Protein AF-A0A3P7M1I0-F1 (afdb_monomer_lite)

Foldseek 3Di:
DPPPVQPDCDVVVVVVVVVVVVVVVVVVVVCCVVPNDPDDDPVNDPPPPPPPVPPPDDDDDDDPDDDDDDDDD

Organism: Strongylus vulgaris (NCBI:txid40348)

pLDDT: mean 70.79, std 19.41, range [40.44, 98.0]

Radius of gyration: 28.85 Å; chains: 1; bounding box: 62×19×88 Å

Secondary structure (DSSP, 8-state):
--GGGTTSS-HHHHHHHHHHHHHHHHHHHHHHHHH---S--GGGS-------SS--S-----------PPP--

Structure (mmCIF, N/CA/C/O backbone):
data_AF-A0A3P7M1I0-F1
#
_entry.id   AF-A0A3P7M1I0-F1
#
loop_
_atom_site.group_PDB
_atom_site.id
_atom_site.type_symbol
_atom_site.label_atom_id
_atom_site.label_alt_id
_atom_site.label_comp_id
_atom_site.label_asym_id
_atom_site.label_entity_id
_atom_site.label_seq_id
_atom_site.pdbx_PDB_ins_code
_atom_site.Cartn_x
_atom_site.Cartn_y
_atom_site.Cartn_z
_atom_site.occupancy
_atom_site.B_iso_or_equiv
_atom_site.auth_seq_id
_atom_site.auth_comp_id
_atom_site.auth_asym_id
_atom_site.auth_atom_id
_atom_site.pdbx_PDB_model_num
ATOM 1 N N . MET A 1 1 ? -8.931 3.256 43.839 1.00 45.00 1 MET A N 1
ATOM 2 C CA . MET A 1 1 ? -8.097 4.051 42.911 1.00 45.00 1 MET A CA 1
ATOM 3 C C . MET A 1 1 ? -7.533 3.144 41.805 1.00 45.00 1 MET A C 1
ATOM 5 O O . MET A 1 1 ? -6.334 2.967 41.718 1.00 45.00 1 MET A O 1
ATOM 9 N N . ILE A 1 2 ? -8.392 2.504 40.997 1.00 56.34 2 ILE A N 1
ATOM 10 C CA . ILE A 1 2 ? -7.987 1.662 39.838 1.00 56.34 2 ILE A CA 1
ATOM 11 C C . ILE A 1 2 ? -8.775 2.055 38.567 1.00 56.34 2 ILE A C 1
ATOM 13 O O . ILE A 1 2 ? -8.352 1.787 37.451 1.00 56.34 2 ILE A O 1
ATOM 17 N N . THR A 1 3 ? -9.884 2.787 38.707 1.00 57.78 3 THR A N 1
ATOM 18 C CA . THR A 1 3 ? -10.796 3.142 37.606 1.00 57.78 3 THR A CA 1
ATOM 19 C C . THR A 1 3 ? -10.294 4.264 36.685 1.00 57.78 3 THR A C 1
ATOM 21 O O . THR A 1 3 ? -10.867 4.466 35.623 1.00 57.78 3 THR A O 1
ATOM 24 N N . TYR A 1 4 ? -9.230 4.986 37.053 1.00 56.81 4 TYR A N 1
ATOM 25 C CA . TYR A 1 4 ? -8.756 6.164 36.307 1.00 56.81 4 TYR A CA 1
ATOM 26 C C . TYR A 1 4 ? -7.944 5.820 35.041 1.00 56.81 4 TYR A C 1
ATOM 28 O O . TYR A 1 4 ? -7.743 6.674 34.191 1.00 56.81 4 TYR A O 1
ATOM 36 N N . PHE A 1 5 ? -7.514 4.563 34.870 1.00 54.84 5 PHE A N 1
ATOM 37 C CA . PHE A 1 5 ? -6.784 4.120 33.671 1.00 54.84 5 PHE A CA 1
ATOM 38 C C . PHE A 1 5 ? -7.693 3.609 32.539 1.00 54.84 5 PHE A C 1
ATOM 40 O O . PHE A 1 5 ? -7.194 3.232 31.484 1.00 54.84 5 PHE A O 1
ATOM 47 N N . LYS A 1 6 ? -9.021 3.574 32.727 1.00 52.78 6 LYS A N 1
ATOM 48 C CA . LYS A 1 6 ? -9.958 2.947 31.774 1.00 52.78 6 LYS A CA 1
ATOM 49 C C . LYS A 1 6 ? -10.456 3.885 30.657 1.00 52.78 6 LYS A C 1
ATOM 51 O O . LYS A 1 6 ? -11.373 3.521 29.931 1.00 52.78 6 LYS A O 1
ATOM 56 N N . THR A 1 7 ? -9.888 5.079 30.502 1.00 55.50 7 THR A N 1
ATOM 57 C CA . THR A 1 7 ? -10.446 6.098 29.589 1.00 55.50 7 THR A CA 1
ATOM 58 C C . THR A 1 7 ? -9.464 6.686 28.582 1.00 55.50 7 THR A C 1
ATOM 60 O O . THR A 1 7 ? -9.853 7.590 27.859 1.00 55.50 7 THR A O 1
ATOM 63 N N . ASN A 1 8 ? -8.230 6.181 28.483 1.00 55.16 8 ASN A N 1
ATOM 64 C CA . ASN A 1 8 ? -7.330 6.570 27.394 1.00 55.16 8 ASN A CA 1
ATOM 65 C C . ASN A 1 8 ? -7.308 5.446 26.353 1.00 55.16 8 ASN A C 1
ATOM 67 O O . ASN A 1 8 ? -6.656 4.424 26.576 1.00 55.16 8 ASN A O 1
ATOM 71 N N . GLY A 1 9 ? -8.034 5.615 25.243 1.00 59.22 9 GLY A N 1
ATOM 72 C CA . GLY A 1 9 ? -8.153 4.600 24.196 1.00 59.22 9 GLY A CA 1
ATOM 73 C C . GLY A 1 9 ? -9.382 3.712 24.369 1.00 59.22 9 GLY A C 1
ATOM 74 O O . GLY A 1 9 ? -9.263 2.484 24.391 1.00 59.22 9 GLY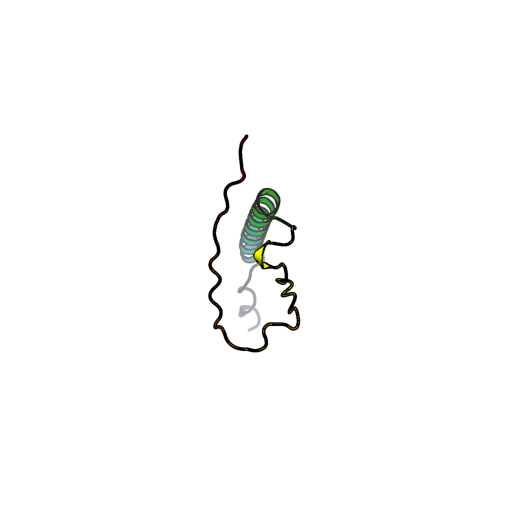 A O 1
ATOM 75 N N . SER A 1 10 ? -10.563 4.321 24.503 1.00 71.12 10 SER A N 1
ATOM 76 C CA . SER A 1 10 ? -11.832 3.595 24.379 1.00 71.12 10 SER A CA 1
ATOM 77 C C . SER A 1 10 ? -11.906 2.897 23.012 1.00 71.12 10 SER A C 1
ATOM 79 O O . SER A 1 10 ? -11.370 3.394 22.021 1.00 71.12 10 SER A O 1
ATOM 81 N N . ALA A 1 11 ? -12.578 1.745 22.929 1.00 72.50 11 ALA A N 1
ATOM 82 C CA . ALA A 1 11 ? -12.729 0.991 21.679 1.00 72.50 11 ALA A CA 1
ATOM 83 C C . ALA A 1 11 ? -13.333 1.835 20.534 1.00 72.50 11 ALA A C 1
ATOM 85 O O . ALA A 1 11 ? -12.972 1.648 19.374 1.00 72.50 11 ALA A O 1
ATOM 86 N N . GLU A 1 12 ? -14.191 2.803 20.862 1.00 76.38 12 GLU A N 1
ATOM 87 C CA . GLU A 1 12 ? -14.769 3.748 19.896 1.00 76.38 12 GLU A CA 1
ATOM 88 C C . GLU A 1 12 ? -13.734 4.729 19.322 1.00 76.38 12 GLU A C 1
ATOM 90 O O . GLU A 1 12 ? -13.781 5.053 18.137 1.00 76.38 12 GLU A O 1
ATOM 95 N N . GLU A 1 13 ? -12.755 5.164 20.118 1.00 76.62 13 GLU A N 1
ATOM 96 C CA . GLU A 1 13 ? -11.686 6.061 19.653 1.00 76.62 13 GLU A CA 1
ATOM 97 C C . GLU A 1 13 ? -10.751 5.329 18.681 1.00 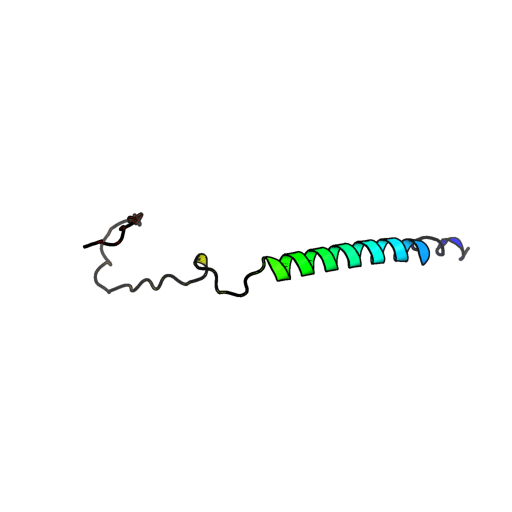76.62 13 GLU A C 1
ATOM 99 O O . GLU A 1 13 ? -10.359 5.864 17.640 1.00 76.62 13 GLU A O 1
ATOM 104 N N . TRP A 1 14 ? -10.457 4.059 18.971 1.00 86.88 14 TRP A N 1
ATOM 105 C CA . TRP A 1 14 ? -9.654 3.204 18.098 1.00 86.88 14 TRP A CA 1
ATOM 106 C C . TRP A 1 14 ? -10.342 2.882 16.775 1.00 86.88 14 TRP A C 1
ATOM 108 O O . TRP A 1 14 ? -9.665 2.784 15.751 1.00 86.88 14 TRP A O 1
ATOM 118 N N . GLN A 1 15 ? -11.672 2.765 16.764 1.00 85.44 15 GLN A N 1
ATOM 119 C CA . GLN A 1 15 ? -12.427 2.531 15.535 1.00 85.44 15 GLN A CA 1
ATOM 120 C C . GLN A 1 15 ? -12.203 3.656 14.515 1.00 85.44 15 GLN A C 1
ATOM 122 O O . GLN A 1 15 ? -11.980 3.374 13.338 1.00 85.44 15 GLN A O 1
ATOM 127 N N . GLY A 1 16 ? -12.205 4.918 14.957 1.00 88.12 16 GLY A N 1
ATOM 128 C CA . GLY A 1 16 ? -11.940 6.061 14.080 1.00 8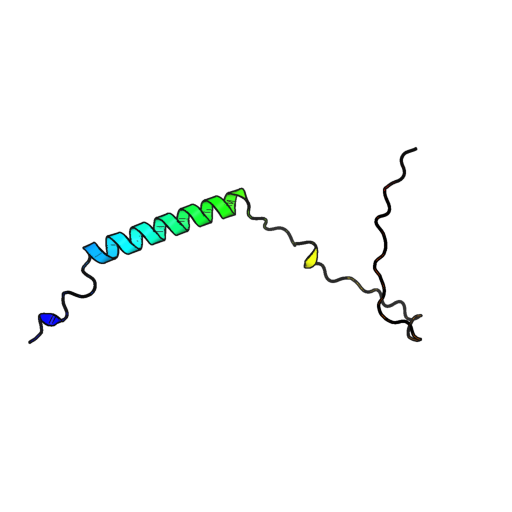8.12 16 GLY A CA 1
ATOM 129 C C . GLY A 1 16 ? -10.528 6.030 13.490 1.00 88.12 16 GLY A C 1
ATOM 130 O O . GLY A 1 16 ? -10.354 6.185 12.281 1.00 88.12 16 GLY A O 1
ATOM 131 N N . ILE A 1 17 ? -9.525 5.756 14.328 1.00 90.38 17 ILE A N 1
ATOM 132 C CA . ILE A 1 17 ? -8.116 5.684 13.911 1.00 90.38 17 ILE A CA 1
ATOM 133 C C . ILE A 1 17 ? -7.905 4.557 12.893 1.00 90.38 17 ILE A C 1
ATOM 135 O O . ILE A 1 17 ? -7.296 4.776 11.845 1.00 90.38 17 ILE A O 1
ATOM 139 N N . LEU A 1 18 ? -8.437 3.363 13.167 1.00 92.62 18 LEU A N 1
ATOM 140 C CA . LEU A 1 18 ? -8.318 2.206 12.276 1.00 92.62 18 LEU A CA 1
ATOM 141 C C . LEU A 1 18 ? -9.038 2.432 10.945 1.00 92.62 18 LEU A C 1
ATOM 143 O O . LEU A 1 18 ? -8.524 2.049 9.892 1.00 92.62 18 LEU A O 1
ATOM 147 N N . LEU A 1 19 ? -10.196 3.091 10.973 1.00 94.62 19 LEU A N 1
ATOM 148 C CA . LEU A 1 19 ? -10.944 3.418 9.766 1.00 94.62 19 LEU A CA 1
ATOM 149 C C . LEU A 1 19 ? -10.159 4.385 8.872 1.00 94.62 19 LEU A C 1
ATOM 151 O O . LEU A 1 19 ? -9.982 4.105 7.688 1.00 94.62 19 LEU A O 1
ATOM 155 N N . VAL A 1 20 ? -9.611 5.464 9.435 1.00 96.12 20 VAL A N 1
ATOM 156 C CA . VAL A 1 20 ? -8.778 6.415 8.679 1.00 96.12 20 VAL A CA 1
ATOM 157 C C . VAL A 1 20 ? -7.513 5.743 8.150 1.00 96.12 20 VAL A C 1
ATOM 159 O O . VAL A 1 20 ? -7.178 5.915 6.978 1.00 96.12 20 VAL A O 1
ATOM 162 N N . TYR A 1 21 ? -6.836 4.946 8.980 1.00 96.44 21 TYR A N 1
ATOM 163 C CA . TYR A 1 21 ? -5.629 4.231 8.575 1.00 96.44 21 TYR A CA 1
ATOM 164 C C . TYR A 1 21 ? -5.912 3.288 7.401 1.00 96.44 21 TYR A C 1
ATOM 166 O O . TYR A 1 21 ? -5.262 3.385 6.365 1.00 96.44 21 TYR A O 1
ATOM 174 N N . SER A 1 22 ? -6.942 2.445 7.517 1.00 96.25 22 SER A N 1
ATOM 175 C CA . SER A 1 22 ? -7.325 1.511 6.452 1.00 96.25 22 SER A CA 1
ATOM 176 C C . SER A 1 22 ? -7.727 2.220 5.155 1.00 96.25 22 SER A C 1
ATOM 178 O O . SER A 1 22 ? -7.310 1.798 4.076 1.00 96.25 22 SER A O 1
ATOM 180 N N . ALA A 1 23 ? -8.467 3.330 5.245 1.00 97.81 23 ALA A N 1
ATOM 181 C CA . ALA A 1 23 ? -8.848 4.126 4.085 1.00 97.81 23 ALA A CA 1
ATOM 182 C C . ALA A 1 23 ? -7.615 4.719 3.387 1.00 97.81 23 ALA A C 1
ATOM 184 O O . ALA A 1 23 ? -7.469 4.586 2.172 1.00 97.81 23 ALA A O 1
ATOM 185 N N . MET A 1 24 ? -6.691 5.312 4.147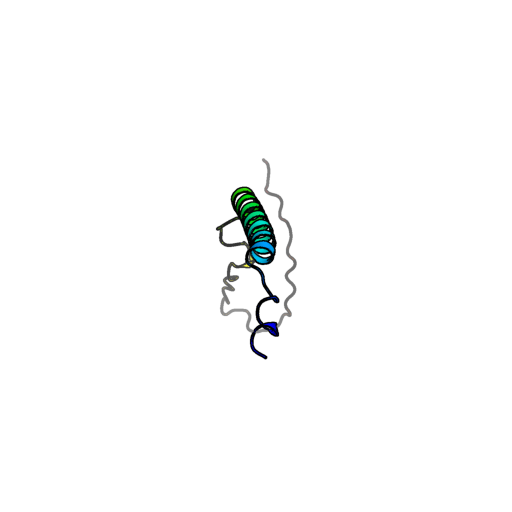 1.00 98.00 24 MET A N 1
ATOM 186 C CA . MET A 1 24 ? -5.438 5.858 3.615 1.00 98.00 24 MET A CA 1
ATOM 187 C C . MET A 1 24 ? -4.555 4.773 2.992 1.00 98.00 24 MET A C 1
ATOM 189 O O . MET A 1 24 ? -3.993 4.985 1.914 1.00 98.00 24 MET A O 1
ATOM 193 N N . THR A 1 25 ? -4.463 3.597 3.618 1.00 96.81 25 THR A N 1
ATOM 194 C CA . THR A 1 25 ? -3.736 2.447 3.067 1.00 96.81 25 THR A CA 1
ATOM 195 C C . THR A 1 25 ? -4.346 1.981 1.748 1.00 96.81 25 THR A C 1
ATOM 197 O O . THR A 1 25 ? -3.607 1.787 0.785 1.00 96.81 25 THR A O 1
ATOM 200 N N . LEU A 1 26 ? -5.673 1.849 1.665 1.00 97.81 26 LEU A N 1
ATOM 201 C CA . LEU A 1 26 ? -6.354 1.445 0.432 1.00 97.81 26 LEU A CA 1
ATOM 202 C C . LEU A 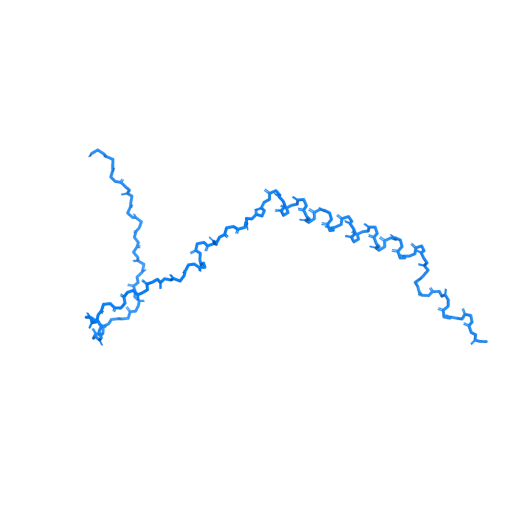1 26 ? -6.145 2.459 -0.692 1.00 97.81 26 LEU A C 1
ATOM 204 O O . LEU A 1 26 ? -5.793 2.069 -1.801 1.00 97.81 26 LEU A O 1
ATOM 208 N N . ILE A 1 27 ? -6.292 3.754 -0.403 1.00 98.00 27 ILE A N 1
ATOM 209 C CA . ILE A 1 27 ? -6.029 4.822 -1.378 1.00 98.00 27 ILE A CA 1
ATOM 210 C C . ILE A 1 27 ? -4.586 4.730 -1.885 1.00 98.00 27 ILE A C 1
ATOM 212 O O . ILE A 1 27 ? -4.350 4.763 -3.092 1.00 98.00 27 ILE A O 1
ATOM 216 N N . SER A 1 28 ? -3.626 4.554 -0.977 1.00 97.06 28 SER A N 1
ATOM 217 C CA . SER A 1 28 ? -2.209 4.440 -1.336 1.00 97.06 28 SER A CA 1
ATOM 218 C C . SER A 1 28 ? -1.941 3.207 -2.199 1.00 97.06 28 SER A C 1
ATOM 220 O O . SER A 1 28 ? -1.220 3.296 -3.191 1.00 97.06 28 SER A O 1
ATOM 222 N N . ALA A 1 29 ? -2.559 2.070 -1.868 1.00 96.19 29 ALA A N 1
ATOM 223 C CA . ALA A 1 29 ? -2.440 0.839 -2.639 1.00 96.19 29 ALA A CA 1
ATOM 224 C C . ALA A 1 29 ? -3.023 0.984 -4.051 1.00 96.19 29 ALA A C 1
ATOM 226 O O . ALA A 1 29 ? -2.403 0.534 -5.008 1.00 96.19 29 ALA A O 1
ATOM 227 N N . VAL A 1 30 ? -4.175 1.646 -4.200 1.00 97.44 30 VAL A N 1
ATOM 228 C CA . VAL A 1 30 ? -4.802 1.902 -5.508 1.00 97.44 30 VAL A CA 1
ATOM 229 C C . VAL A 1 30 ? -3.935 2.825 -6.363 1.00 97.44 30 VAL A C 1
ATOM 231 O O . VAL A 1 30 ? -3.714 2.543 -7.540 1.00 97.44 30 VAL A O 1
ATOM 234 N N . LEU A 1 31 ? -3.402 3.899 -5.774 1.00 96.81 31 LEU A N 1
ATOM 235 C CA . LEU A 1 31 ? -2.487 4.808 -6.468 1.00 96.81 31 LEU A CA 1
ATOM 236 C C . LEU A 1 31 ? -1.219 4.081 -6.923 1.00 96.81 31 LEU A C 1
ATOM 238 O O . LEU A 1 31 ? -0.811 4.221 -8.074 1.00 96.81 31 LEU A O 1
ATOM 242 N N . PHE A 1 32 ? -0.627 3.265 -6.050 1.00 95.00 32 PHE A N 1
ATOM 243 C CA . PHE A 1 32 ? 0.541 2.465 -6.400 1.00 95.00 32 PHE A CA 1
ATOM 244 C C . PHE A 1 32 ? 0.223 1.403 -7.460 1.00 95.00 32 PHE A C 1
ATOM 246 O O . PHE A 1 32 ? 1.015 1.205 -8.370 1.00 95.00 32 PHE A O 1
ATOM 253 N N . ALA A 1 33 ? -0.940 0.756 -7.404 1.00 94.69 33 ALA A N 1
ATOM 254 C CA . ALA A 1 33 ? -1.343 -0.215 -8.419 1.00 94.69 33 ALA A CA 1
ATOM 255 C C . ALA A 1 33 ? -1.563 0.430 -9.800 1.00 94.69 33 ALA A C 1
ATOM 257 O O . ALA A 1 33 ? -1.313 -0.214 -10.815 1.00 94.69 33 ALA A O 1
ATOM 258 N N . GLY A 1 34 ? -2.027 1.684 -9.847 1.00 96.00 34 GLY A N 1
ATOM 259 C CA . GLY A 1 34 ? -2.249 2.412 -11.100 1.00 96.00 34 GLY A CA 1
ATOM 260 C C . GLY A 1 34 ? -0.999 3.079 -11.686 1.00 96.00 34 GLY A C 1
ATOM 261 O O . GLY A 1 34 ? -0.872 3.148 -12.905 1.00 96.00 34 GLY A O 1
ATOM 262 N N . TRP A 1 35 ? -0.094 3.582 -10.840 1.00 93.62 35 TRP A N 1
ATOM 263 C CA . TRP A 1 35 ? 1.057 4.404 -11.258 1.00 93.62 35 TRP A CA 1
ATOM 264 C C . TRP A 1 35 ? 2.431 3.828 -10.908 1.00 93.62 35 TRP A C 1
ATOM 266 O O . TRP A 1 35 ? 3.448 4.340 -11.378 1.00 93.62 35 TRP A O 1
ATOM 276 N N . GLY A 1 36 ? 2.489 2.813 -10.052 1.00 88.94 36 GLY A N 1
ATOM 277 C CA . GLY A 1 36 ? 3.733 2.172 -9.655 1.00 88.94 36 GLY A CA 1
ATOM 278 C C . GLY A 1 36 ? 4.357 1.394 -10.811 1.00 88.94 36 GLY A C 1
ATOM 279 O O . GLY A 1 36 ? 3.664 0.798 -11.631 1.00 88.94 36 GLY A O 1
ATOM 280 N N . SER A 1 37 ? 5.687 1.382 -10.858 1.00 86.56 37 SER A N 1
ATOM 281 C CA . SER A 1 37 ? 6.461 0.552 -11.780 1.00 86.56 37 SER A CA 1
ATOM 282 C C . SER A 1 37 ? 7.358 -0.380 -10.974 1.00 86.56 37 SER A C 1
ATOM 284 O O . SER A 1 37 ? 8.023 0.051 -10.032 1.00 86.56 37 SER A O 1
ATOM 286 N N . GLY A 1 38 ? 7.352 -1.663 -11.339 1.00 84.06 38 GLY A N 1
ATOM 287 C CA . GLY A 1 38 ? 8.270 -2.669 -10.801 1.00 84.06 38 GLY A CA 1
ATOM 288 C C . GLY A 1 38 ? 9.568 -2.799 -11.601 1.00 84.06 38 GLY A C 1
ATOM 289 O O . GLY A 1 38 ? 10.406 -3.625 -11.249 1.00 84.06 38 GLY A O 1
ATOM 290 N N . ASP A 1 39 ? 9.732 -2.020 -12.673 1.00 86.38 39 ASP A N 1
ATOM 291 C CA . ASP A 1 39 ? 10.901 -2.117 -13.541 1.00 86.38 39 ASP A CA 1
ATOM 292 C C . ASP A 1 39 ? 12.141 -1.486 -12.908 1.00 86.38 39 ASP A C 1
ATOM 294 O O . ASP A 1 39 ? 12.076 -0.525 -12.128 1.00 86.38 39 ASP A O 1
ATOM 298 N N . VAL A 1 40 ? 13.300 -2.014 -13.310 1.00 80.44 40 VAL A N 1
ATOM 299 C CA . VAL A 1 40 ? 14.597 -1.431 -12.974 1.00 80.44 40 VAL A CA 1
ATOM 300 C C . VAL A 1 40 ? 14.668 -0.046 -13.602 1.00 80.44 40 VAL A C 1
ATOM 302 O O . VAL A 1 40 ? 14.655 0.116 -14.820 1.00 80.44 40 VAL A O 1
ATOM 305 N N . GLN A 1 41 ? 14.730 0.965 -12.746 1.00 84.06 41 GLN A N 1
ATOM 306 C CA . GLN A 1 41 ? 14.771 2.349 -13.184 1.00 84.06 41 GLN A CA 1
ATOM 307 C C . GLN A 1 41 ? 16.094 2.637 -13.901 1.00 84.06 41 GLN A C 1
ATOM 309 O O . GLN A 1 41 ? 17.146 2.161 -13.482 1.00 84.06 41 GLN A O 1
ATOM 314 N N . ALA A 1 42 ? 16.059 3.453 -14.957 1.00 79.94 42 ALA A N 1
ATOM 315 C CA . ALA A 1 42 ? 17.219 3.702 -15.822 1.00 79.94 42 ALA A CA 1
ATOM 316 C C . ALA A 1 42 ? 18.438 4.294 -15.087 1.00 79.94 42 ALA A C 1
ATOM 318 O O . ALA A 1 42 ? 19.575 4.108 -15.507 1.00 79.94 42 ALA A O 1
ATOM 319 N N . TRP A 1 43 ? 18.211 4.987 -13.970 1.00 79.56 43 TRP A N 1
ATOM 320 C CA . TRP A 1 43 ? 19.274 5.522 -13.115 1.00 79.56 43 TRP A CA 1
ATOM 321 C C . TRP A 1 43 ? 19.926 4.464 -12.209 1.00 79.56 43 TRP A C 1
ATOM 323 O O . TRP A 1 43 ? 20.964 4.738 -11.616 1.00 79.56 43 TRP A O 1
ATOM 333 N N . ASN A 1 44 ? 19.331 3.273 -12.087 1.00 78.62 44 ASN A N 1
ATOM 334 C CA . ASN A 1 44 ? 19.839 2.162 -11.280 1.00 78.62 44 ASN A CA 1
ATOM 335 C C . ASN A 1 44 ? 20.690 1.172 -12.095 1.00 78.62 44 ASN A C 1
ATOM 337 O O . ASN A 1 44 ? 21.172 0.177 -11.556 1.00 78.62 44 ASN A O 1
ATOM 341 N N . SER A 1 45 ? 20.879 1.406 -13.395 1.00 74.88 45 SER A N 1
ATOM 342 C CA . SER A 1 45 ? 21.818 0.614 -14.184 1.00 74.88 45 SER A CA 1
ATOM 343 C C . SER A 1 45 ? 23.248 1.031 -13.826 1.00 74.88 45 SER A C 1
ATOM 345 O O . SER A 1 45 ? 23.583 2.208 -13.987 1.00 74.88 45 SER A O 1
ATOM 347 N N . PRO A 1 46 ? 24.111 0.113 -13.349 1.00 69.69 46 PRO A N 1
ATOM 348 C CA . PRO A 1 46 ? 25.521 0.424 -13.206 1.00 69.69 46 PRO A CA 1
ATOM 349 C C . PRO A 1 46 ? 26.049 0.778 -14.595 1.00 69.69 46 PRO A C 1
ATOM 351 O O . PRO A 1 46 ? 25.914 -0.002 -15.538 1.00 69.69 46 PRO A O 1
ATOM 354 N N . VAL A 1 47 ? 26.602 1.984 -14.732 1.00 67.81 47 VAL A N 1
ATOM 355 C CA . VAL A 1 47 ? 27.341 2.360 -15.935 1.00 67.81 47 VAL A CA 1
ATOM 356 C C . VAL A 1 47 ? 28.492 1.368 -16.016 1.00 67.81 47 VAL A C 1
ATOM 358 O O . VAL A 1 47 ? 29.408 1.434 -15.196 1.00 67.81 47 VAL A O 1
ATOM 361 N N . GLU A 1 48 ? 28.431 0.418 -16.951 1.00 60.56 48 GLU A N 1
ATOM 362 C CA . GLU A 1 48 ? 29.593 -0.383 -17.316 1.00 60.56 48 GLU A CA 1
ATOM 363 C C . GLU A 1 48 ? 30.627 0.585 -17.893 1.00 60.56 48 GLU A C 1
ATOM 365 O O . GLU A 1 48 ? 30.702 0.826 -19.098 1.00 60.56 48 GLU A O 1
ATOM 370 N N . GLN A 1 49 ? 31.414 1.197 -17.010 1.00 57.12 49 GLN A N 1
ATOM 371 C CA . GLN A 1 49 ? 32.669 1.811 -17.382 1.00 57.12 49 GLN A CA 1
ATOM 372 C C . GLN A 1 49 ? 33.562 0.653 -17.814 1.00 57.12 49 GLN A C 1
ATOM 374 O O . GLN A 1 49 ? 34.254 0.045 -16.998 1.00 57.12 49 GLN A O 1
ATOM 379 N N . ARG A 1 50 ? 33.520 0.306 -19.104 1.00 53.19 50 ARG A N 1
ATOM 380 C CA . ARG A 1 50 ? 34.648 -0.390 -19.712 1.00 53.19 50 ARG A CA 1
ATOM 381 C C . ARG A 1 50 ? 35.822 0.566 -19.605 1.00 53.19 50 ARG A C 1
ATOM 383 O O . ARG A 1 50 ? 35.947 1.503 -20.385 1.00 53.19 50 ARG A O 1
ATOM 390 N N . ILE A 1 51 ? 36.631 0.368 -18.572 1.00 55.03 51 ILE A N 1
ATOM 391 C CA . ILE A 1 51 ? 37.966 0.938 -18.528 1.00 55.03 51 ILE A CA 1
ATOM 392 C C . ILE A 1 51 ? 38.777 0.092 -19.499 1.00 55.03 51 ILE A C 1
ATOM 394 O O . ILE A 1 51 ? 39.366 -0.925 -19.131 1.00 55.03 51 ILE A O 1
ATOM 398 N N . ASP A 1 52 ? 38.744 0.481 -20.769 1.00 54.91 52 ASP A N 1
ATOM 399 C CA . ASP A 1 52 ? 39.773 0.056 -21.701 1.00 54.91 52 ASP A CA 1
ATOM 400 C C . ASP A 1 52 ? 41.109 0.569 -21.124 1.00 54.91 52 ASP A C 1
ATOM 402 O O . ASP A 1 52 ? 41.179 1.729 -20.708 1.00 54.91 52 ASP A O 1
ATOM 406 N N . PRO A 1 53 ? 42.174 -0.250 -21.029 1.00 50.75 53 PRO A N 1
ATOM 407 C CA . PRO A 1 53 ? 43.397 0.090 -20.285 1.00 50.75 53 PRO A CA 1
ATOM 408 C C . PRO A 1 53 ? 44.244 1.221 -20.916 1.00 50.75 53 PRO A C 1
ATOM 410 O O . PRO A 1 53 ? 45.415 1.377 -20.584 1.00 50.75 53 PRO A O 1
ATOM 413 N N . VAL A 1 54 ? 43.668 2.020 -21.818 1.00 55.28 54 VAL A N 1
ATOM 414 C CA . VAL A 1 54 ? 44.319 3.068 -22.618 1.00 55.28 54 VAL A CA 1
ATOM 415 C C . VAL A 1 54 ? 43.825 4.459 -22.196 1.00 55.28 54 VAL A C 1
ATOM 417 O O . VAL A 1 54 ? 43.583 5.317 -23.029 1.00 55.28 54 VAL A O 1
ATOM 420 N N . ASP A 1 55 ? 43.608 4.722 -20.908 1.00 54.47 55 ASP A N 1
ATOM 421 C CA . ASP A 1 55 ? 43.310 6.104 -20.483 1.00 54.47 55 ASP A CA 1
ATOM 422 C C . ASP A 1 55 ? 43.760 6.419 -19.046 1.00 54.47 55 ASP A C 1
ATOM 424 O O . ASP A 1 55 ? 43.144 7.200 -18.325 1.00 54.47 55 ASP A O 1
ATOM 428 N N . ALA A 1 56 ? 44.877 5.813 -18.626 1.00 55.44 56 ALA A N 1
ATOM 429 C CA . ALA A 1 56 ? 45.542 6.128 -17.359 1.00 55.44 56 ALA A CA 1
ATOM 430 C C . ALA A 1 56 ? 46.200 7.526 -17.337 1.00 55.44 56 ALA A C 1
ATOM 432 O O . ALA A 1 56 ? 46.644 7.966 -16.280 1.00 55.44 56 ALA A O 1
ATOM 433 N N . ASP A 1 57 ? 46.232 8.240 -18.465 1.00 59.56 57 ASP A N 1
ATOM 434 C CA . ASP A 1 57 ? 46.883 9.541 -18.587 1.00 59.56 57 ASP A CA 1
ATOM 435 C C . ASP A 1 57 ? 45.866 10.645 -18.905 1.00 59.56 57 ASP A C 1
ATOM 437 O O . ASP A 1 57 ? 45.561 10.960 -20.051 1.00 59.56 57 ASP A O 1
ATOM 441 N N . ASN A 1 58 ? 45.393 11.284 -17.835 1.00 59.28 58 ASN A N 1
ATOM 442 C CA . ASN A 1 58 ? 44.906 12.664 -17.806 1.00 59.28 58 ASN A CA 1
ATOM 443 C C . ASN A 1 58 ? 43.776 13.064 -18.773 1.00 59.28 58 ASN A C 1
ATOM 445 O O . ASN A 1 58 ? 44.014 13.637 -19.836 1.00 59.28 58 ASN A O 1
ATOM 449 N N . LYS A 1 59 ? 42.533 13.022 -18.278 1.00 55.09 59 LYS A N 1
ATOM 450 C CA . LYS A 1 59 ? 41.560 14.107 -18.519 1.00 55.09 59 LYS A CA 1
ATOM 451 C C . LYS A 1 59 ? 40.402 14.072 -17.510 1.00 55.09 59 LYS A C 1
ATOM 453 O O . LYS A 1 59 ? 39.884 12.994 -17.225 1.00 55.09 59 LYS A O 1
ATOM 458 N N . PRO A 1 60 ? 39.998 15.227 -16.942 1.00 47.31 60 PRO A N 1
ATOM 459 C CA . PRO A 1 60 ? 38.917 15.286 -15.967 1.00 47.31 60 PRO A CA 1
ATOM 460 C C . PRO A 1 60 ? 37.570 14.980 -16.627 1.00 47.31 60 PRO A C 1
ATOM 462 O O . PRO A 1 60 ? 37.356 15.260 -17.806 1.00 47.31 60 PRO A O 1
ATOM 465 N N . LEU A 1 61 ? 36.668 14.412 -15.825 1.00 55.34 61 LEU A N 1
ATOM 466 C CA . LEU A 1 61 ? 35.327 13.966 -16.195 1.00 55.34 61 LEU A CA 1
ATOM 467 C C . LEU A 1 61 ? 34.489 15.118 -16.762 1.00 55.34 61 LEU A C 1
ATOM 469 O O . LEU A 1 61 ? 33.815 15.843 -16.032 1.00 55.34 61 LEU A O 1
ATOM 473 N N . VAL A 1 62 ? 34.502 15.259 -18.081 1.00 56.62 62 VAL A N 1
ATOM 474 C CA . VAL A 1 62 ? 33.554 16.091 -18.812 1.00 56.62 62 VAL A CA 1
ATOM 475 C C . VAL A 1 62 ? 32.929 15.211 -19.878 1.00 56.62 62 VAL A C 1
ATOM 477 O O . VAL A 1 62 ? 33.538 14.939 -20.907 1.00 56.62 62 VAL A O 1
ATOM 480 N N . LEU A 1 63 ? 31.718 14.725 -19.619 1.00 49.34 63 LEU A N 1
ATOM 481 C CA . LEU A 1 63 ? 30.953 13.993 -20.623 1.00 49.34 63 LEU A CA 1
ATOM 482 C C . LEU A 1 63 ? 29.460 14.282 -20.479 1.00 49.34 63 LEU A C 1
ATOM 484 O O . LEU A 1 63 ? 28.627 13.411 -20.260 1.00 49.34 63 LEU A O 1
ATOM 488 N N . TYR A 1 64 ? 29.116 15.554 -20.667 1.00 50.69 64 TYR A N 1
ATOM 489 C CA . TYR A 1 64 ? 27.901 15.863 -21.410 1.00 50.69 64 TYR A CA 1
ATOM 490 C C . TYR A 1 64 ? 28.198 15.546 -22.882 1.00 50.69 64 TYR A C 1
ATOM 492 O O . TYR A 1 64 ? 28.901 16.298 -23.553 1.00 50.69 64 TYR A O 1
ATOM 500 N N . LYS A 1 65 ? 27.687 14.419 -23.382 1.00 45.56 65 LYS A N 1
ATOM 501 C CA . LYS A 1 65 ? 27.500 14.195 -24.822 1.00 45.56 65 LYS A CA 1
ATOM 502 C C . LYS A 1 65 ? 26.080 13.699 -25.036 1.00 45.56 65 LYS A C 1
ATOM 504 O O . LYS A 1 65 ? 25.698 12.655 -24.532 1.00 45.56 65 LYS A O 1
ATOM 509 N N . GLU A 1 66 ? 25.202 14.589 -25.477 1.00 41.62 66 GLU A N 1
ATOM 510 C CA . GLU A 1 66 ? 24.956 14.94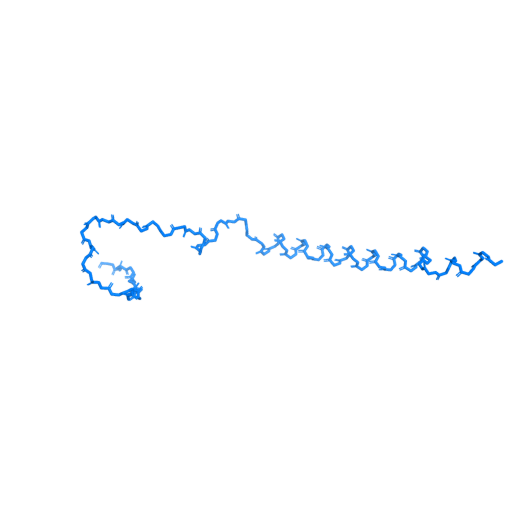3 -26.884 1.00 41.62 66 GLU A CA 1
ATOM 511 C C . GLU A 1 66 ? 23.857 14.027 -27.436 1.00 41.62 66 GLU A C 1
ATOM 513 O O . GLU A 1 66 ? 24.043 12.843 -27.695 1.00 41.62 66 GLU A O 1
ATOM 518 N N . LYS A 1 67 ? 22.656 14.606 -27.514 1.00 46.00 67 LYS A N 1
ATOM 519 C CA . LYS A 1 67 ? 21.432 14.000 -28.030 1.00 46.00 67 LYS A CA 1
ATOM 520 C C . LYS A 1 67 ? 21.582 13.827 -29.543 1.00 46.00 67 LYS A C 1
ATOM 522 O O . LYS A 1 67 ? 21.261 14.745 -30.292 1.00 46.00 67 LYS A O 1
ATOM 527 N N . THR A 1 68 ? 22.061 12.674 -29.996 1.00 40.44 68 THR A N 1
ATOM 528 C CA . THR A 1 68 ? 22.084 12.358 -31.430 1.00 40.44 68 THR A CA 1
ATOM 529 C C . THR A 1 68 ? 20.700 11.877 -31.858 1.00 40.44 68 THR A C 1
ATOM 531 O O . THR A 1 68 ? 20.300 10.741 -31.611 1.00 40.44 68 THR A O 1
ATOM 534 N N . THR A 1 69 ? 19.941 12.784 -32.468 1.00 47.62 69 THR A N 1
ATOM 535 C CA . THR A 1 69 ? 18.722 12.491 -33.227 1.00 47.62 69 THR A CA 1
ATOM 536 C C . THR A 1 69 ? 19.031 11.436 -34.299 1.00 47.62 69 THR A C 1
ATOM 538 O O . THR A 1 69 ? 20.015 11.569 -35.024 1.00 47.62 69 THR A O 1
ATOM 541 N N . SER A 1 70 ? 18.211 10.380 -34.372 1.00 42.44 70 SER A N 1
ATOM 542 C CA . SER A 1 70 ? 18.311 9.320 -35.389 1.00 42.44 70 SER A CA 1
ATOM 543 C C . SER A 1 70 ? 18.250 9.879 -36.817 1.00 42.44 70 SER A C 1
ATOM 545 O O . SER A 1 70 ? 17.540 10.862 -37.043 1.00 42.44 70 SER A O 1
ATOM 547 N N . PRO A 1 71 ? 18.940 9.248 -37.786 1.00 46.91 71 PRO A N 1
ATOM 548 C CA . PRO A 1 71 ? 18.860 9.643 -39.182 1.00 46.91 71 PRO A CA 1
ATOM 549 C C . PRO A 1 71 ? 17.535 9.156 -39.783 1.00 46.91 71 PRO A C 1
ATOM 551 O O . PRO A 1 71 ? 17.171 7.989 -39.637 1.00 46.91 71 PRO A O 1
ATOM 554 N N . THR A 1 72 ? 16.832 10.047 -40.480 1.00 49.09 72 THR A N 1
ATOM 555 C CA . THR A 1 72 ? 15.755 9.674 -41.401 1.00 49.09 72 THR A CA 1
ATOM 556 C C . THR A 1 72 ? 16.236 9.959 -42.818 1.00 49.09 72 THR A C 1
ATOM 558 O O . THR A 1 72 ? 16.501 11.119 -43.134 1.00 49.09 72 THR A O 1
ATOM 561 N N . LEU A 1 73 ? 16.247 8.880 -43.613 1.00 44.66 73 LEU A N 1
ATOM 562 C CA . LEU A 1 73 ? 16.504 8.736 -45.057 1.00 44.66 73 LEU A CA 1
ATOM 563 C C . LEU A 1 73 ? 17.968 8.713 -45.512 1.00 44.66 73 LEU A C 1
ATOM 565 O O . LEU A 1 73 ? 18.648 9.757 -45.470 1.00 44.66 73 LEU A O 1
#

Sequence (73 aa):
MITYFKTNGSAEEWQGILLVYSAMTLISAVLFAGWGSGDVQAWNSPVEQRIDPVDADNKPLVLYKEKTTSPTL